Protein 8WJD (pdb70)

Structure (mmCIF, N/CA/C/O backbone):
data_8WJD
#
_entry.id   8WJD
#
_cell.length_a   61.550
_cell.length_b   61.550
_cell.length_c   97.510
_cell.angle_alpha   90.00
_cell.angle_beta   90.00
_cell.angle_gamma   120.00
#
_symmetry.space_group_name_H-M   'P 64 2 2'
#
loop_
_entity.id
_entity.type
_entity.pdbx_description
1 polymer SptTad2
2 non-polymer "9,9'-[(2R,3R,3aS,5S,7aR,9R,10R,10aS,12S,14aR)-3,5,10,12-tetrahydroxy-5,12-dioxidooctahydro-2H,7H-difuro[3,2-d:3',2'-j][1,3,7,9,2,8]tetraoxadiphosphacyclododecine-2,9-diyl]bis(2-amino-1,9-dihydro-6H-purin-6-one)"
3 water water
#
loop_
_atom_site.group_PDB
_atom_site.id
_atom_site.type_symbol
_atom_site.label_atom_id
_atom_site.label_alt_id
_atom_site.label_comp_id
_atom_site.label_asym_id
_atom_site.label_entity_id
_atom_site.label_seq_id
_atom_site.pdbx_PDB_ins_code
_atom_site.Cartn_x
_atom_site.Cartn_y
_atom_site.Cartn_z
_atom_site.occupancy
_atom_site.B_iso_or_equiv
_atom_site.auth_seq_id
_atom_site.auth_comp_id
_atom_site.auth_asym_id
_atom_site.auth_atom_id
_atom_site.pdbx_PDB_model_num
ATOM 1 N N . ASN A 1 1 ? -16.843 23.205 -4.345 1.00 78.46 2 ASN A N 1
ATOM 2 C CA . ASN A 1 1 ? -17.933 22.312 -4.694 1.00 79.95 2 ASN A CA 1
ATOM 3 C C . ASN A 1 1 ? -17.866 21.113 -3.813 1.00 65.51 2 ASN A C 1
ATOM 4 O O . ASN A 1 1 ? -18.311 20.070 -4.236 1.00 60.04 2 ASN A O 1
ATOM 9 N N . ARG A 1 2 ? -17.354 21.277 -2.615 1.00 59.26 3 ARG A N 1
ATOM 10 C CA . ARG A 1 2 ? -17.189 20.195 -1.700 1.00 49.10 3 ARG A CA 1
ATOM 11 C C . ARG A 1 2 ? -17.846 20.377 -0.393 1.00 48.80 3 ARG A C 1
ATOM 12 O O . ARG A 1 2 ? -18.493 21.371 -0.167 1.00 60.53 3 ARG A O 1
ATOM 20 N N . LYS A 1 3 ? -17.697 19.395 0.449 1.00 43.54 4 LYS A N 1
ATOM 21 C CA . LYS A 1 3 ? -18.362 19.388 1.707 1.00 51.93 4 LYS A CA 1
ATOM 22 C C . LYS A 1 3 ? -19.818 19.538 1.490 1.00 48.33 4 LYS A C 1
ATOM 23 O O . LYS A 1 3 ? -20.432 20.380 2.070 1.00 52.31 4 LYS A O 1
ATOM 29 N N . LEU A 1 4 ? -20.368 18.689 0.656 1.00 34.62 5 LEU A N 1
ATOM 30 C CA . LEU A 1 4 ? -21.745 18.686 0.419 1.00 29.84 5 LEU A CA 1
ATOM 31 C C . LEU A 1 4 ? -22.463 17.581 1.159 1.00 26.59 5 LEU A C 1
ATOM 32 O O . LEU A 1 4 ? -21.881 16.603 1.477 1.00 29.03 5 LEU A O 1
ATOM 37 N N . ASN A 1 5 ? -23.718 17.817 1.442 1.00 29.10 6 ASN A N 1
ATOM 38 C CA . ASN A 1 5 ? -24.542 16.826 2.025 1.00 25.37 6 ASN A CA 1
ATOM 39 C C . ASN A 1 5 ?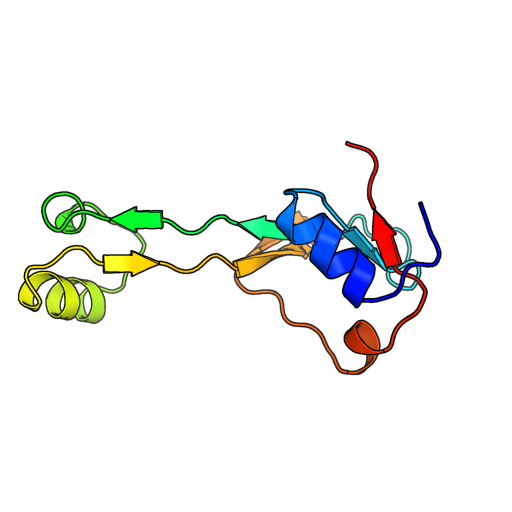 -25.161 15.952 0.956 1.00 30.53 6 ASN A C 1
ATOM 40 O O . ASN A 1 5 ? -25.102 16.238 -0.182 1.00 27.42 6 ASN A O 1
ATOM 45 N N . PHE A 1 6 ? -25.792 14.887 1.382 1.00 28.21 7 PHE A N 1
ATOM 46 C CA . PHE A 1 6 ? -26.348 13.957 0.428 1.00 29.44 7 PHE A CA 1
ATOM 47 C C . PHE A 1 6 ? -27.403 14.584 -0.427 1.00 28.30 7 PHE A C 1
ATOM 48 O O . PHE A 1 6 ? -27.472 14.331 -1.573 1.00 29.37 7 PHE A O 1
ATOM 56 N N . GLY A 1 7 ? -28.208 15.433 0.159 1.00 28.10 8 GLY A N 1
ATOM 57 C CA . GLY A 1 7 ? -29.225 16.122 -0.589 1.00 28.86 8 GLY A CA 1
ATOM 58 C C . GLY A 1 7 ? -28.695 16.978 -1.699 1.00 31.55 8 GLY A C 1
ATOM 59 O O . GLY A 1 7 ? -29.287 17.069 -2.722 1.00 32.32 8 GLY A O 1
ATOM 60 N N . GLN A 1 8 ? -27.579 17.627 -1.448 1.00 27.58 9 GLN A N 1
ATOM 61 C CA . GLN A 1 8 ? -26.956 18.411 -2.471 1.00 27.66 9 GLN A CA 1
ATOM 62 C C . GLN A 1 8 ? -26.374 17.498 -3.533 1.00 31.54 9 GLN A C 1
ATOM 63 O O . GLN A 1 8 ? -26.458 17.783 -4.682 1.00 31.06 9 GLN A O 1
ATOM 69 N N . ALA A 1 9 ? -25.776 16.401 -3.119 1.00 25.96 10 ALA A N 1
ATOM 70 C CA . ALA A 1 9 ? -25.330 15.437 -4.120 1.00 27.23 10 ALA A CA 1
ATOM 71 C C . ALA A 1 9 ? -26.492 14.984 -4.993 1.00 29.41 10 ALA A C 1
ATOM 72 O O . ALA A 1 9 ? -26.365 14.882 -6.223 1.00 29.44 10 ALA A O 1
ATOM 74 N N . VAL A 1 10 ? -27.629 14.657 -4.365 1.00 28.15 11 VAL A N 1
ATOM 75 C CA . VAL A 1 10 ? -28.794 14.189 -5.115 1.00 27.34 11 VAL A CA 1
ATOM 76 C C . VAL A 1 10 ? -29.270 15.253 -6.092 1.00 35.68 11 VAL A C 1
ATOM 77 O O . VAL A 1 10 ? -29.571 14.947 -7.243 1.00 31.02 11 VAL A O 1
ATOM 81 N N . GLU A 1 11 ? -29.301 16.527 -5.681 1.00 31.80 12 GLU A N 1
ATOM 82 C CA . GLU A 1 11 ? -29.760 17.554 -6.623 1.00 31.65 12 GLU A CA 1
ATOM 83 C C . GLU A 1 11 ? -28.807 17.702 -7.803 1.00 32.22 12 GLU A C 1
ATOM 84 O O . GLU A 1 11 ? -29.247 17.964 -8.925 1.00 34.83 12 GLU A O 1
ATOM 90 N N . ALA A 1 12 ? -27.509 17.494 -7.573 1.00 27.60 13 ALA A N 1
ATOM 91 C CA . ALA A 1 12 ? -26.538 17.485 -8.664 1.00 28.54 13 ALA A CA 1
ATOM 92 C C . ALA A 1 12 ? -26.708 16.257 -9.556 1.00 36.28 13 ALA A C 1
ATOM 93 O O . ALA A 1 12 ? -26.559 16.345 -10.780 1.00 33.32 13 ALA A O 1
ATOM 95 N N . LEU A 1 13 ? -27.021 15.101 -8.956 1.00 31.50 14 LEU A N 1
ATOM 96 C CA . LEU A 1 13 ? -27.240 13.898 -9.756 1.00 29.09 14 LEU A CA 1
ATOM 97 C C . LEU A 1 13 ? -28.414 14.075 -10.706 1.00 33.67 14 LEU A C 1
ATOM 98 O O . LEU A 1 13 ? -28.366 13.627 -11.865 1.00 33.76 14 LEU A O 1
ATOM 103 N N . LYS A 1 14 ? -29.502 14.674 -10.219 1.00 38.16 15 LYS A N 1
ATOM 104 C CA . LYS A 1 14 ? -30.631 14.931 -11.101 1.00 34.64 15 LYS A CA 1
ATOM 105 C C . LYS A 1 14 ? -30.266 15.886 -12.219 1.00 41.49 15 LYS A C 1
ATOM 106 O O . LYS A 1 14 ? -30.981 15.944 -13.230 1.00 40.02 15 LYS A O 1
ATOM 112 N N . LYS A 1 15 ? -29.172 16.632 -12.077 1.00 39.85 16 LYS A N 1
ATOM 113 C CA . LYS A 1 15 ? -28.761 17.530 -13.150 1.00 43.93 16 LYS A CA 1
ATOM 114 C C . LYS A 1 15 ? -27.793 16.866 -14.093 1.00 49.68 16 LYS A C 1
ATOM 115 O O . LYS A 1 15 ? -27.084 17.563 -14.821 1.00 45.50 16 LYS A O 1
ATOM 121 N N . GLY A 1 16 ? -27.687 15.541 -14.043 1.00 37.23 17 GLY A N 1
ATOM 122 C CA . GLY A 1 16 ? -26.735 14.807 -14.856 1.00 40.12 17 GLY A CA 1
ATOM 123 C C . GLY A 1 16 ? -25.287 14.991 -14.468 1.00 37.86 17 GLY A C 1
ATOM 124 O O . GLY A 1 16 ? -24.408 14.759 -15.300 1.00 39.65 17 GLY A O 1
ATOM 125 N N . LYS A 1 17 ? -25.008 15.413 -13.233 1.00 40.65 18 LYS A N 1
ATOM 126 C CA . LYS A 1 17 ? -23.642 15.555 -12.752 1.00 34.01 18 LYS A CA 1
ATOM 127 C C . LYS A 1 17 ? -23.151 14.249 -12.111 1.00 34.08 18 LYS A C 1
ATOM 128 O O . LYS A 1 17 ? -23.938 13.369 -11.770 1.00 31.91 18 LYS A O 1
ATOM 134 N N . ARG A 1 18 ? -21.835 14.119 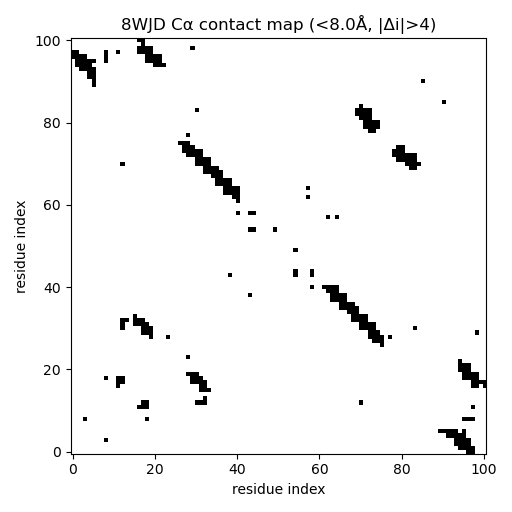-11.984 1.00 29.24 19 ARG A N 1
ATOM 135 C CA . ARG A 1 18 ? -21.222 12.980 -11.301 1.00 32.63 19 ARG A CA 1
ATOM 136 C C . ARG A 1 18 ? -20.769 13.427 -9.919 1.00 34.77 19 ARG A C 1
ATOM 137 O O . ARG A 1 18 ? -20.200 14.510 -9.767 1.00 33.96 19 ARG A O 1
ATOM 145 N N . VAL A 1 19 ? -21.026 12.603 -8.902 1.00 31.53 20 VAL A N 1
ATOM 146 C CA . VAL A 1 19 ? -20.732 12.980 -7.528 1.00 29.79 20 VAL A CA 1
ATOM 147 C C . VAL A 1 19 ? -20.035 11.829 -6.823 1.00 32.29 20 VAL A C 1
ATOM 148 O O . VAL A 1 19 ? -20.119 10.670 -7.236 1.00 28.74 20 VAL A O 1
ATOM 152 N N . ALA A 1 20 ? -19.339 12.164 -5.742 1.00 27.00 21 ALA A N 1
ATOM 153 C CA . ALA A 1 20 ? -18.572 11.171 -5.008 1.00 28.89 21 ALA A CA 1
ATOM 154 C C . ALA A 1 20 ? -18.364 11.655 -3.582 1.00 30.37 21 ALA A C 1
ATOM 155 O O . ALA A 1 20 ? -18.563 12.834 -3.282 1.00 30.80 21 ALA A O 1
ATOM 157 N N . ARG A 1 21 ? -17.926 10.739 -2.716 1.00 32.36 22 ARG A N 1
ATOM 158 C CA . ARG A 1 21 ? -17.598 11.040 -1.324 1.00 30.20 22 ARG A CA 1
ATOM 159 C C . ARG A 1 21 ? -16.083 11.072 -1.141 1.00 41.87 22 ARG A C 1
ATOM 160 O O . ARG A 1 21 ? -15.375 10.193 -1.641 1.00 38.77 22 ARG A O 1
ATOM 168 N N . GLN A 1 22 ? -15.589 12.102 -0.440 1.00 37.95 23 GLN A N 1
ATOM 169 C CA . GLN A 1 22 ? -14.186 12.138 -0.013 1.00 38.95 23 GLN A CA 1
ATOM 170 C C . GLN A 1 22 ? -13.755 10.831 0.636 1.00 42.09 23 GLN A C 1
ATOM 171 O O . GLN A 1 22 ? -12.625 10.374 0.436 1.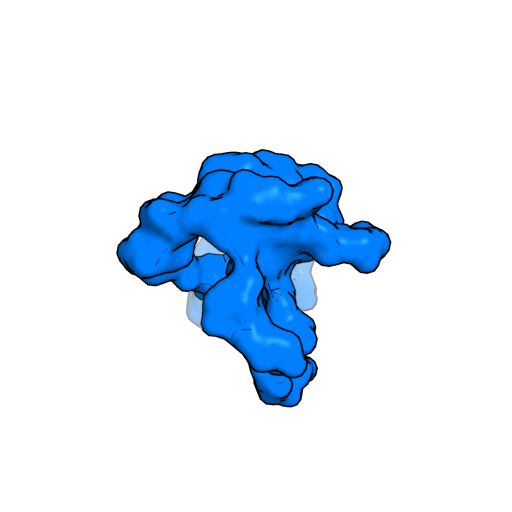00 52.10 23 GLN A O 1
ATOM 177 N N . GLY A 1 23 ? -14.634 10.233 1.448 1.00 41.82 24 GLY A N 1
ATOM 178 C CA . GLY A 1 23 ? -14.297 9.037 2.202 1.00 49.39 24 GLY A CA 1
ATOM 179 C C . GLY A 1 23 ? -14.088 7.816 1.339 1.00 65.45 24 GLY A C 1
ATOM 180 O O . GLY A 1 23 ? -13.590 6.798 1.829 1.00 70.89 24 GLY A O 1
ATOM 181 N N . TRP A 1 24 ? -14.489 7.891 0.074 1.00 58.55 25 TRP A N 1
ATOM 182 C CA . TRP A 1 24 ? -14.091 6.921 -0.940 1.00 66.26 25 TRP A CA 1
ATOM 183 C C . TRP A 1 24 ? -12.758 7.447 -1.455 1.00 77.62 25 TRP A C 1
ATOM 184 O O . TRP A 1 24 ? -12.727 8.409 -2.231 1.00 82.41 25 TRP A O 1
ATOM 195 N N . ASN A 1 25 ? -11.659 6.852 -1.022 1.00 81.83 26 ASN A N 1
ATOM 196 C CA . ASN A 1 25 ? -10.374 7.541 -1.124 1.00 88.67 26 ASN A CA 1
ATOM 197 C C . ASN A 1 25 ? -9.699 7.237 -2.461 1.00 87.99 26 ASN A C 1
ATOM 198 O O . ASN A 1 25 ? -9.126 6.160 -2.654 1.00 95.55 26 ASN A O 1
ATOM 203 N N . GLY A 1 26 ? -9.774 8.204 -3.384 1.00 73.42 27 GLY A N 1
ATOM 204 C CA . GLY A 1 26 ?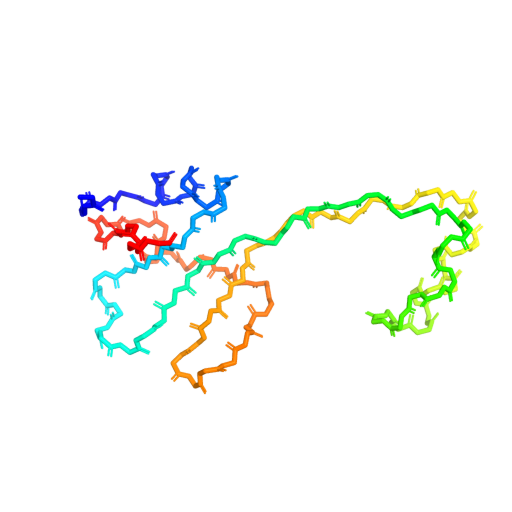 -9.047 8.187 -4.640 1.00 64.94 27 GLY A CA 1
ATOM 205 C C . GLY A 1 26 ? -9.150 6.908 -5.450 1.00 75.24 27 GLY A C 1
ATOM 206 O O . GLY A 1 26 ? -8.199 6.545 -6.151 1.00 71.19 27 GLY A O 1
ATOM 207 N N . LYS A 1 27 ? -10.280 6.205 -5.357 1.00 69.59 28 LYS A N 1
ATOM 208 C CA . LYS A 1 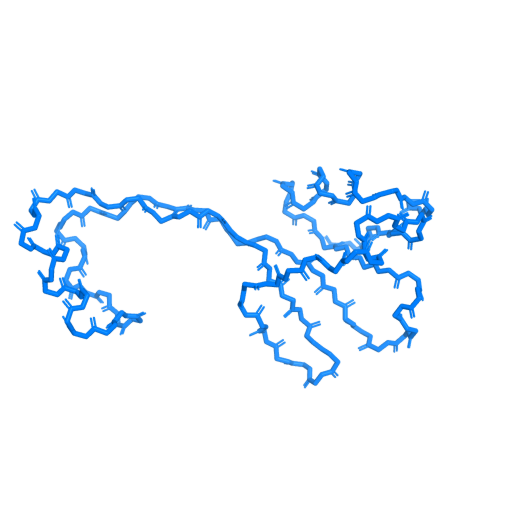27 ? -10.482 4.991 -6.134 1.00 48.88 28 LYS A CA 1
ATOM 209 C C . LYS A 1 27 ? -11.223 5.264 -7.446 1.00 53.87 28 LYS A C 1
ATOM 210 O O . LYS A 1 27 ? -11.675 4.316 -8.102 1.00 53.62 28 LYS A O 1
ATOM 216 N N . GLY A 1 28 ? -11.340 6.532 -7.854 1.00 48.89 29 GLY A N 1
ATOM 217 C CA . GLY A 1 28 ? -11.978 6.881 -9.115 1.00 37.68 29 GLY A CA 1
ATOM 218 C C . GLY A 1 28 ? -13.477 6.669 -9.174 1.00 43.29 29 GLY A C 1
ATOM 219 O O . GLY A 1 28 ? -14.074 6.925 -10.223 1.00 43.06 29 GLY A O 1
ATOM 220 N N . MET A 1 29 ? -14.107 6.230 -8.086 1.00 42.93 30 MET A N 1
ATOM 221 C CA . MET A 1 29 ? -15.542 5.965 -8.081 1.00 34.70 30 MET A CA 1
ATOM 222 C C . MET A 1 29 ? -16.361 7.245 -8.151 1.00 34.45 30 MET A C 1
ATOM 223 O O . MET A 1 29 ? -15.966 8.290 -7.630 1.00 34.87 30 MET A O 1
ATOM 228 N N . PHE A 1 30 ? -17.521 7.146 -8.804 1.00 30.17 31 PHE A N 1
ATOM 229 C CA . PHE A 1 30 ? -18.525 8.201 -8.749 1.00 26.35 31 PHE A CA 1
ATOM 230 C C . PHE A 1 30 ? -19.913 7.615 -8.997 1.00 30.02 31 PHE A C 1
ATOM 231 O O . PHE A 1 30 ? -20.065 6.496 -9.503 1.00 26.42 31 PHE A O 1
ATOM 239 N N . ILE A 1 31 ? -20.932 8.394 -8.620 1.00 26.79 32 ILE A N 1
ATOM 240 C CA . ILE A 1 31 ? -22.339 8.082 -8.838 1.00 24.94 32 ILE A CA 1
ATOM 241 C C . ILE A 1 31 ? -22.850 8.987 -9.941 1.00 23.45 32 ILE A C 1
ATOM 242 O O . ILE A 1 31 ? -22.455 10.162 -10.029 1.00 27.25 32 ILE A O 1
ATOM 247 N N . PHE A 1 32 ? -23.795 8.477 -10.724 1.00 25.42 33 PHE A N 1
ATOM 248 C CA . PHE A 1 32 ? -24.463 9.288 -11.740 1.00 23.75 33 PHE A CA 1
ATOM 249 C C . PHE A 1 32 ? -25.897 8.802 -11.887 1.00 27.44 33 PHE A C 1
ATOM 250 O O . PHE A 1 32 ? -26.261 7.724 -11.415 1.00 25.57 33 PHE A O 1
ATOM 258 N N . GLN A 1 33 ? -26.731 9.596 -12.547 1.00 26.78 34 GLN A N 1
ATOM 259 C CA . GLN A 1 33 ? -28.104 9.174 -12.755 1.00 21.28 34 GLN A CA 1
ATOM 260 C C . GLN A 1 33 ? -28.304 8.807 -14.208 1.00 26.47 34 GLN A C 1
ATOM 261 O O . GLN A 1 33 ? -27.802 9.497 -15.105 1.00 28.14 34 GLN A O 1
ATOM 267 N N . ARG A 1 34 ? -29.016 7.705 -14.436 1.00 27.03 35 ARG A N 1
ATOM 268 C CA . ARG A 1 34 ? -29.448 7.404 -15.792 1.00 27.58 35 ARG A CA 1
ATOM 269 C C . ARG A 1 34 ? -30.892 7.834 -15.970 1.00 27.04 35 ARG A C 1
ATOM 270 O O . ARG A 1 34 ? -31.739 7.586 -15.089 1.00 26.06 35 ARG A O 1
ATOM 278 N N . PRO A 1 35 ? -31.191 8.514 -17.073 1.00 29.10 36 PRO A N 1
ATOM 279 C CA . PRO A 1 35 ? -32.527 9.075 -17.260 1.00 31.42 36 PRO A CA 1
ATOM 280 C C . PRO A 1 35 ? -33.584 7.999 -17.404 1.00 27.68 36 PRO A C 1
ATOM 281 O O . PRO A 1 35 ? -33.325 6.875 -17.841 1.00 27.02 36 PRO A O 1
ATOM 285 N N . GLY A 1 36 ? -34.813 8.382 -17.062 1.00 29.34 37 GLY A N 1
ATOM 286 C CA . GLY A 1 36 ? -35.935 7.541 -17.399 1.00 31.67 37 GLY A CA 1
ATOM 287 C C . GLY A 1 36 ? -36.391 7.756 -18.831 1.00 36.07 37 GLY A C 1
ATOM 288 O O . GLY A 1 36 ? -35.966 8.688 -19.526 1.00 30.93 37 GLY A O 1
ATOM 289 N N . ASP A 1 37 ? -37.272 6.864 -19.279 1.00 28.10 38 ASP A N 1
ATOM 290 C CA . ASP A 1 37 ? -37.915 7.009 -20.586 1.00 35.26 38 ASP A CA 1
ATOM 291 C C . ASP A 1 37 ? -39.231 6.260 -20.577 1.00 34.70 38 ASP A C 1
ATOM 292 O O . ASP A 1 37 ? -39.445 5.377 -19.754 1.00 33.17 38 ASP A O 1
ATOM 297 N N . GLU A 1 38 ? -40.121 6.620 -21.504 1.00 31.18 39 GLU A N 1
ATOM 298 C CA . GLU A 1 38 ? -41.326 5.840 -21.737 1.00 32.03 39 GLU A CA 1
ATOM 299 C C . GLU A 1 38 ? -41.160 5.170 -23.090 1.00 43.13 39 GLU A C 1
ATOM 300 O O . GLU A 1 38 ? -40.941 5.856 -24.095 1.00 41.38 39 GLU A O 1
ATOM 306 N N . LEU A 1 39 ? -41.222 3.837 -23.113 1.00 33.77 40 LEU A N 1
ATOM 307 C CA . LEU A 1 39 ? -41.022 3.066 -24.338 1.00 37.17 40 LEU A CA 1
ATOM 308 C C . LEU A 1 39 ? -42.365 2.712 -24.964 1.00 42.04 40 LEU A C 1
ATOM 309 O O . LEU A 1 39 ? -43.227 2.134 -24.296 1.00 36.83 40 LEU A O 1
ATOM 314 N N . SER A 1 40 ? -42.549 3.059 -26.241 1.00 42.16 41 SER A N 1
ATOM 315 C CA . SER A 1 40 ? -43.828 2.776 -26.885 1.00 43.23 41 SER A CA 1
ATOM 316 C C . SER A 1 40 ? -44.076 1.270 -26.952 1.00 41.24 41 SER A C 1
ATOM 317 O O . SER A 1 40 ? -43.146 0.465 -27.078 1.00 38.38 41 SER A O 1
ATOM 320 N N . LYS A 1 41 ? -45.314 0.850 -26.924 1.00 41.34 42 LYS A N 1
ATOM 321 C CA . LYS A 1 41 ? -45.622 -0.546 -27.077 1.00 40.87 42 LYS A CA 1
ATOM 322 C C . LYS A 1 41 ? -45.085 -1.165 -28.341 1.00 45.58 42 LYS A C 1
ATOM 323 O O . LYS A 1 41 ? -44.883 -2.329 -28.398 1.00 41.98 42 LYS A O 1
ATOM 329 N N . THR A 1 42 ? -44.970 -0.381 -29.377 1.00 49.54 43 THR A N 1
ATOM 330 C CA . THR A 1 42 ? -44.415 -0.842 -30.627 1.00 52.62 43 THR A CA 1
ATOM 331 C C . THR A 1 42 ? -42.917 -1.117 -30.506 1.00 55.70 43 THR A C 1
ATOM 332 O O . THR A 1 42 ? -42.449 -2.058 -31.097 1.00 49.25 43 THR A O 1
ATOM 336 N N . PHE A 1 43 ? -42.182 -0.271 -29.787 1.00 48.96 44 PHE A N 1
ATOM 337 C CA . PHE A 1 43 ? -40.731 -0.429 -29.538 1.00 49.54 44 PHE A CA 1
ATOM 338 C C . PHE A 1 43 ? -40.360 -1.513 -28.585 1.00 47.91 44 PHE A C 1
ATOM 339 O O . PHE A 1 43 ? -39.355 -2.146 -28.736 1.00 41.78 44 PHE A O 1
ATOM 347 N N . LEU A 1 44 ? -41.224 -1.739 -27.615 1.00 45.46 45 LEU A N 1
ATOM 348 C CA . LEU A 1 44 ? -40.919 -2.671 -26.575 1.00 42.48 45 LEU A CA 1
ATOM 349 C C . LEU A 1 44 ? -40.491 -4.061 -27.001 1.00 50.75 45 LEU A C 1
ATOM 350 O O . LEU A 1 44 ? -39.626 -4.628 -26.387 1.00 44.61 45 LEU A O 1
ATOM 355 N N . PRO A 1 45 ? -41.051 -4.604 -28.065 1.00 47.37 46 PRO A N 1
ATOM 356 C CA . PRO A 1 45 ? -40.553 -5.909 -28.449 1.00 49.29 46 PRO A CA 1
ATOM 357 C C . PRO A 1 45 ? -39.097 -5.998 -28.834 1.00 50.66 46 PRO A C 1
ATOM 358 O O . PRO A 1 45 ? -38.579 -7.080 -28.914 1.00 51.53 46 PRO A O 1
ATOM 362 N N . ASN A 1 46 ? -38.484 -4.897 -29.143 1.00 39.92 47 ASN A N 1
ATOM 363 C CA . ASN A 1 46 ? -37.110 -4.873 -29.548 1.00 46.17 47 ASN A CA 1
ATOM 364 C C . ASN A 1 46 ? -36.092 -4.799 -28.413 1.00 38.24 47 ASN A C 1
ATOM 365 O O . ASN A 1 46 ? -34.922 -4.796 -28.664 1.00 41.76 47 ASN A O 1
ATOM 370 N N . VAL A 1 47 ? -36.556 -4.674 -27.187 1.00 40.33 48 VAL A N 1
ATOM 371 C CA . VAL A 1 47 ? -35.673 -4.555 -26.049 1.00 33.09 48 VAL A CA 1
ATOM 372 C C . VAL A 1 47 ? -34.952 -5.841 -25.705 1.00 36.52 48 VAL A C 1
ATOM 373 O O . VAL A 1 47 ? -35.577 -6.822 -25.457 1.00 46.10 48 VAL A O 1
ATOM 377 N N . LYS A 1 48 ? -33.631 -5.792 -25.700 1.00 32.19 49 LYS A N 1
ATOM 378 C CA . LYS A 1 48 ? -32.808 -6.961 -25.425 1.00 37.47 49 LYS A CA 1
ATOM 379 C C . LYS A 1 48 ? -32.653 -7.211 -23.937 1.00 45.41 49 LYS A C 1
ATOM 380 O O . LYS A 1 48 ? -32.579 -8.369 -23.515 1.00 36.59 49 LYS A O 1
ATOM 386 N N . SER A 1 49 ? -32.643 -6.148 -23.129 1.00 34.68 50 SER A N 1
ATOM 387 C CA . SER A 1 49 ? -32.209 -6.236 -21.742 1.00 28.35 50 SER A CA 1
ATOM 388 C C . SER A 1 49 ? -33.341 -6.541 -20.759 1.00 30.51 50 SER A C 1
ATOM 389 O O . SER A 1 49 ? -33.266 -6.096 -19.611 1.00 36.57 50 SER A O 1
ATOM 392 N N . LEU A 1 50 ? -34.385 -7.257 -21.163 1.00 31.25 51 LEU A N 1
ATOM 393 C CA . LEU A 1 50 ? -35.435 -7.700 -20.252 1.00 31.16 51 LEU A CA 1
ATOM 394 C C . LEU A 1 50 ? -35.561 -9.204 -20.329 1.00 42.14 51 LEU A C 1
ATOM 395 O O . LEU A 1 50 ? -35.512 -9.771 -21.433 1.00 44.75 51 LEU A O 1
ATOM 400 N N . PRO A 1 51 ? -35.716 -9.901 -19.198 1.00 35.97 52 PRO A N 1
ATOM 401 C CA . PRO A 1 51 ? -36.011 -11.333 -19.256 1.00 40.80 52 PRO A CA 1
ATOM 402 C C . PRO A 1 51 ? -37.289 -11.586 -20.045 1.00 46.18 52 PRO A C 1
ATOM 403 O O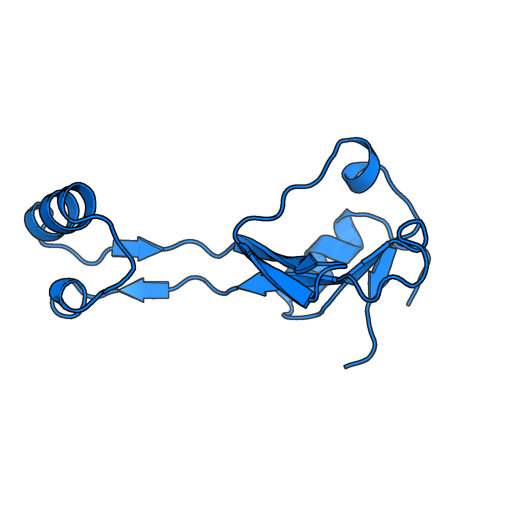 . PRO A 1 51 ? -38.207 -10.762 -20.072 1.00 44.40 52 PRO A O 1
ATOM 407 N N . ASP A 1 52 ? -37.329 -12.741 -20.712 1.00 49.56 53 ASP A N 1
ATOM 408 C CA . ASP A 1 52 ? -38.441 -13.040 -21.610 1.00 44.09 53 ASP A CA 1
ATOM 409 C C . ASP A 1 52 ? -39.776 -13.042 -20.870 1.00 42.66 53 ASP A C 1
ATOM 410 O O . ASP A 1 52 ? -40.777 -12.524 -21.382 1.00 48.37 53 ASP A O 1
ATOM 415 N N . ALA A 1 53 ? -39.809 -13.612 -19.660 1.00 48.89 54 ALA A N 1
ATOM 416 C CA . ALA A 1 53 ? -41.040 -13.616 -18.872 1.00 48.69 54 ALA A CA 1
ATOM 417 C C . ALA A 1 53 ? -41.555 -12.195 -18.657 1.00 48.96 54 ALA A C 1
ATOM 418 O O . ALA A 1 53 ? -42.748 -11.914 -18.826 1.00 47.95 54 ALA A O 1
ATOM 420 N N . VAL A 1 54 ? -40.652 -11.273 -18.319 1.00 41.38 55 VAL A N 1
ATOM 421 C CA . VAL A 1 54 ? -41.054 -9.886 -18.122 1.00 39.49 55 VAL A CA 1
ATOM 422 C C . VAL A 1 54 ? -41.438 -9.240 -19.445 1.00 37.45 55 VAL A C 1
ATOM 423 O O . VAL A 1 54 ? -42.432 -8.503 -19.524 1.00 37.36 55 VAL A O 1
ATOM 427 N N . LYS A 1 55 ? -40.676 -9.502 -20.510 1.00 40.20 56 LYS A N 1
ATOM 428 C CA . LYS A 1 55 ? -41.014 -8.858 -21.772 1.00 38.30 56 LYS A CA 1
ATOM 429 C C . LYS A 1 55 ? -42.385 -9.315 -22.248 1.00 44.23 56 LYS A C 1
ATOM 430 O O . LYS A 1 55 ? -43.199 -8.494 -22.682 1.00 40.65 56 LYS A O 1
ATOM 436 N N . LYS A 1 56 ? -42.691 -10.603 -22.092 1.00 44.21 57 LYS A N 1
ATOM 437 C CA . LYS A 1 56 ? -44.002 -11.095 -22.498 1.00 43.16 57 LYS A CA 1
ATOM 438 C C . LYS A 1 56 ? -45.107 -10.446 -21.673 1.00 49.41 57 LYS A C 1
ATOM 439 O O . LYS A 1 56 ? -46.099 -9.948 -22.223 1.00 45.33 57 LYS A O 1
ATOM 445 N N . PHE A 1 57 ? -44.951 -10.444 -20.341 1.00 42.92 58 PHE A N 1
ATOM 446 C CA . PHE A 1 57 ? -45.938 -9.814 -19.467 1.00 38.55 58 PHE A CA 1
ATOM 447 C C . PHE A 1 57 ? -46.237 -8.387 -19.905 1.00 44.01 58 PHE A C 1
ATOM 448 O O . PHE A 1 57 ? -47.404 -7.977 -19.962 1.00 40.09 58 PHE A O 1
ATOM 456 N N . LEU A 1 58 ? -45.189 -7.619 -20.227 1.00 39.61 59 LEU A N 1
ATOM 457 C CA . LEU A 1 58 ? -45.373 -6.212 -20.566 1.00 34.84 59 LEU A CA 1
ATOM 458 C C . LEU A 1 58 ? -46.018 -6.036 -21.925 1.00 42.96 59 LEU A C 1
ATOM 459 O O . LEU A 1 58 ? -46.784 -5.090 -22.127 1.00 43.91 59 LEU A O 1
ATOM 464 N N . MET A 1 59 ? -45.671 -6.891 -22.892 1.00 40.39 60 MET A N 1
ATOM 465 C CA . MET A 1 59 ? -46.272 -6.748 -24.216 1.00 45.40 60 MET A CA 1
ATOM 466 C C . MET A 1 59 ? -47.756 -7.085 -24.169 1.00 47.23 60 MET A C 1
ATOM 467 O O . MET A 1 59 ? -48.559 -6.470 -24.881 1.00 52.41 60 MET A O 1
ATOM 472 N N . ASP A 1 60 ? -48.132 -8.014 -23.291 1.00 41.72 61 ASP A N 1
ATOM 473 C CA . ASP A 1 60 ? -49.532 -8.368 -23.098 1.00 51.85 61 ASP A CA 1
ATOM 474 C C . ASP A 1 60 ? -50.334 -7.197 -22.547 1.00 57.07 61 ASP A C 1
ATOM 475 O O . ASP A 1 60 ? -51.531 -7.076 -22.830 1.00 65.65 61 ASP A O 1
ATOM 480 N N . GLN A 1 61 ? -49.691 -6.345 -21.739 1.00 59.68 62 GLN A N 1
ATOM 481 C CA . GLN A 1 61 ? -50.272 -5.076 -21.301 1.00 53.09 62 GLN A CA 1
ATOM 482 C C . GLN A 1 61 ? -50.742 -4.235 -22.476 1.00 58.35 62 GLN A C 1
ATOM 483 O O . GLN A 1 61 ? -51.683 -3.443 -22.342 1.00 61.40 62 GLN A O 1
ATOM 489 N N . ASP A 1 62 ? -50.061 -4.361 -23.614 1.00 54.00 63 ASP A N 1
ATOM 490 C CA . ASP A 1 62 ? -50.345 -3.640 -24.849 1.00 61.46 63 ASP A CA 1
ATOM 491 C C . ASP A 1 62 ? -50.538 -2.142 -24.567 1.00 62.38 63 ASP A C 1
ATOM 492 O O . ASP A 1 62 ? -51.584 -1.545 -24.832 1.00 60.30 63 ASP A O 1
ATOM 497 N N . ARG A 1 63 ? -49.485 -1.544 -24.008 1.00 44.69 64 ARG A N 1
AT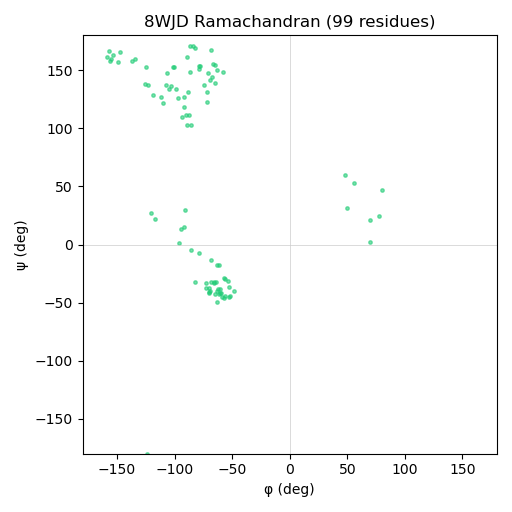OM 498 C CA . ARG A 1 63 ? -49.453 -0.127 -23.668 1.00 34.04 64 ARG A CA 1
ATOM 499 C C . ARG A 1 63 ? -48.002 0.308 -23.561 1.00 38.78 64 ARG A C 1
ATOM 500 O O . ARG A 1 63 ? -47.099 -0.521 -23.438 1.00 39.35 64 ARG A O 1
ATOM 508 N N . ASP A 1 64 ? -47.793 1.619 -23.636 1.00 37.81 65 ASP A N 1
ATOM 509 C CA . ASP A 1 64 ? -46.463 2.181 -23.442 1.00 37.86 65 ASP A CA 1
ATOM 510 C C . ASP A 1 64 ? -46.048 1.977 -21.987 1.00 38.98 65 ASP A C 1
ATOM 511 O O . ASP A 1 64 ? -46.875 2.060 -21.073 1.00 38.06 65 ASP A O 1
ATOM 516 N N . ILE A 1 65 ? -44.758 1.716 -21.766 1.00 36.04 66 ILE A N 1
ATOM 517 C CA . ILE A 1 65 ? -44.248 1.376 -20.439 1.00 30.91 66 ILE A CA 1
ATOM 518 C C . ILE A 1 65 ? -43.221 2.421 -20.018 1.00 26.50 66 ILE A C 1
ATOM 519 O O . ILE A 1 65 ? -42.275 2.703 -20.763 1.00 33.19 66 ILE A O 1
ATOM 524 N N . GLU A 1 66 ? -43.393 2.974 -18.816 1.00 26.72 67 GLU A N 1
ATOM 525 C CA . GLU A 1 66 ? -42.458 3.928 -18.257 1.00 27.99 67 GLU A CA 1
ATOM 526 C C . GLU A 1 66 ? -41.353 3.214 -17.485 1.00 29.52 67 GLU A C 1
ATOM 527 O O . GLU A 1 66 ? -41.634 2.367 -16.639 1.00 31.85 67 GLU A O 1
ATOM 533 N N . PHE A 1 67 ? -40.107 3.585 -17.762 1.00 29.70 68 PHE A N 1
ATOM 534 C CA . PHE A 1 67 ? -38.934 3.104 -17.039 1.00 25.04 68 PHE A CA 1
ATOM 535 C C . PHE A 1 67 ? -38.364 4.281 -16.252 1.00 26.85 68 PHE A C 1
ATOM 536 O O . PHE A 1 67 ? -38.120 5.358 -16.815 1.00 28.61 68 PHE A O 1
ATOM 544 N N . THR A 1 68 ? -38.172 4.090 -14.950 1.00 23.67 69 THR A N 1
ATOM 545 C CA . THR A 1 68 ? -37.798 5.201 -14.089 1.00 28.07 69 THR A CA 1
ATOM 546 C C . THR A 1 68 ? -36.311 5.563 -14.189 1.00 25.94 69 THR A C 1
ATOM 547 O O . THR A 1 68 ? -35.462 4.707 -14.497 1.00 25.53 69 THR A O 1
ATOM 551 N N . PRO A 1 69 ? -35.958 6.820 -13.908 1.00 27.06 70 PRO A N 1
ATOM 552 C CA . PRO A 1 69 ? -34.536 7.169 -13.756 1.00 21.33 70 PRO A CA 1
ATOM 553 C C . PRO A 1 69 ? -33.970 6.453 -12.542 1.00 23.86 70 PRO A C 1
ATOM 554 O O . PRO A 1 69 ? -34.698 6.130 -11.603 1.00 26.86 70 PRO A O 1
ATOM 558 N N . TYR A 1 70 ? -32.657 6.214 -12.546 1.00 25.18 71 TYR A N 1
ATOM 559 C CA . TYR A 1 70 ? -32.079 5.549 -11.384 1.00 25.93 71 TYR A CA 1
ATOM 560 C C . TYR A 1 70 ? -30.598 5.879 -11.274 1.00 24.88 71 TYR A C 1
ATOM 561 O O . TYR A 1 70 ? -29.952 6.280 -12.252 1.00 26.66 71 TYR A O 1
ATOM 570 N N . PHE A 1 71 ? -30.069 5.723 -10.058 1.00 24.29 72 PHE A N 1
ATOM 571 C CA . PHE A 1 71 ? -28.674 6.048 -9.819 1.00 25.16 72 PHE A CA 1
ATOM 572 C C . PHE A 1 71 ? -27.797 4.844 -10.139 1.00 26.08 72 PHE A C 1
ATOM 573 O O . PHE A 1 71 ? -28.208 3.689 -9.975 1.00 27.74 72 PHE A O 1
ATOM 581 N N . CYS A 1 72 ? -26.579 5.132 -10.594 1.00 24.19 73 CYS A N 1
ATOM 582 C CA . CYS A 1 72 ? -25.625 4.124 -11.033 1.00 26.65 73 CYS A CA 1
ATOM 583 C C . CYS A 1 72 ? -24.267 4.499 -10.471 1.00 27.28 73 CYS A C 1
ATOM 584 O O . CYS A 1 72 ? -24.017 5.670 -10.169 1.00 27.98 73 CYS A O 1
ATOM 587 N N . MET A 1 73 ? -23.360 3.518 -10.364 1.00 25.91 74 MET A N 1
ATOM 588 C CA . MET A 1 73 ? -22.033 3.827 -9.859 1.00 24.21 74 MET A CA 1
ATOM 589 C C . MET A 1 73 ? -20.975 3.360 -10.844 1.00 30.07 74 MET A C 1
ATOM 590 O O . MET A 1 73 ? -21.079 2.264 -11.396 1.00 32.29 74 MET A O 1
ATOM 595 N N . TYR A 1 74 ? -19.953 4.189 -11.056 1.00 26.57 75 TYR A N 1
ATOM 596 C CA . TYR A 1 74 ? -18.733 3.758 -11.722 1.00 28.20 75 TYR A CA 1
ATOM 597 C C . TYR A 1 74 ? -17.799 3.260 -10.633 1.00 37.30 75 TYR A C 1
ATOM 598 O O . TYR A 1 74 ? -17.346 4.036 -9.794 1.00 28.70 75 TYR A O 1
ATOM 607 N N . SER A 1 75 ? -17.551 1.957 -10.613 1.00 34.75 76 SER A N 1
ATOM 608 C CA . SER A 1 75 ? -16.982 1.331 -9.432 1.00 37.54 76 SER A CA 1
ATOM 609 C C . SER A 1 75 ? -15.456 1.465 -9.396 1.00 37.96 76 SER A C 1
ATOM 610 O O . SER A 1 75 ? -14.800 1.903 -10.351 1.00 33.82 76 SER A O 1
ATOM 613 N N . ALA A 1 76 ? -14.893 1.086 -8.247 1.00 36.27 77 ALA A N 1
ATOM 614 C CA . ALA A 1 76 ? -13.444 1.000 -8.129 1.00 43.44 77 ALA A CA 1
ATOM 615 C C . ALA A 1 76 ? -12.862 0.055 -9.177 1.00 46.88 77 ALA A C 1
ATOM 616 O O . ALA A 1 76 ? -11.725 0.250 -9.624 1.00 48.74 77 ALA A O 1
ATOM 618 N N . SER A 1 77 ? -13.639 -0.951 -9.603 1.00 38.65 78 SER A N 1
ATOM 619 C CA . SER A 1 77 ? -13.228 -1.901 -10.627 1.00 37.33 78 SER A CA 1
ATOM 620 C C . SER A 1 77 ? -13.355 -1.353 -12.041 1.00 46.33 78 SER A C 1
ATOM 621 O O . SER A 1 77 ? -12.933 -2.024 -12.985 1.00 49.73 78 SER A O 1
ATOM 624 N N . GLY A 1 78 ? -13.948 -0.176 -12.212 1.00 39.13 79 GLY A N 1
ATOM 625 C CA . GLY A 1 78 ? -14.199 0.352 -13.534 1.00 35.91 79 GLY A CA 1
ATOM 626 C C . GLY A 1 78 ? -15.381 -0.264 -14.245 1.00 37.17 79 GLY A C 1
ATOM 627 O O . GLY A 1 78 ? -15.423 -0.246 -15.472 1.00 43.77 79 GLY A O 1
ATOM 628 N N . ASP A 1 79 ? -16.343 -0.815 -13.511 1.00 35.59 80 ASP A N 1
ATOM 629 C CA . ASP A 1 79 ? -17.605 -1.295 -14.063 1.00 33.00 80 ASP A CA 1
ATOM 630 C C . ASP A 1 79 ? -18.698 -0.269 -13.826 1.00 31.15 80 ASP A C 1
ATOM 631 O O . ASP A 1 79 ? -18.666 0.467 -12.840 1.00 40.12 80 ASP A O 1
ATOM 636 N N . ILE A 1 80 ? -19.698 -0.259 -14.699 1.00 29.21 81 ILE A N 1
ATOM 637 C CA . ILE A 1 80 ? -20.904 0.515 -14.428 1.00 28.05 81 ILE A CA 1
ATOM 638 C C . ILE A 1 80 ? -21.843 -0.374 -13.626 1.00 26.74 81 ILE A C 1
ATOM 639 O O . ILE A 1 80 ? -22.371 -1.365 -14.134 1.00 29.55 81 ILE A O 1
ATOM 644 N N . VAL A 1 81 ? -22.050 -0.018 -12.365 1.00 25.35 82 VAL A N 1
ATOM 645 C CA . VAL A 1 81 ? -22.956 -0.749 -11.480 1.00 23.43 82 VAL A CA 1
ATOM 646 C C . VAL A 1 81 ? -24.337 -0.110 -11.520 1.00 32.90 82 VAL A C 1
ATOM 647 O O . VAL A 1 81 ? -24.555 0.990 -11.003 1.00 29.13 82 VAL A O 1
ATOM 651 N N . ASN A 1 82 ? -25.279 -0.806 -12.122 1.00 27.17 83 ASN A N 1
ATOM 652 C CA . ASN A 1 82 ? -26.631 -0.297 -12.201 1.00 23.80 83 ASN A CA 1
ATOM 653 C C . ASN A 1 82 ? -27.332 -0.401 -10.873 1.00 26.59 83 ASN A C 1
ATOM 654 O O . ASN A 1 82 ? -27.224 -1.422 -10.185 1.00 30.36 83 ASN A O 1
ATOM 659 N N . GLY A 1 83 ? -28.056 0.669 -10.515 1.00 24.63 84 GLY A N 1
ATOM 660 C CA . GLY A 1 83 ? -28.914 0.619 -9.351 1.00 25.27 84 GLY A CA 1
ATOM 661 C C . GLY A 1 83 ? -28.170 0.815 -8.044 1.00 30.55 84 GLY A C 1
ATOM 662 O O . GLY A 1 83 ? -28.350 0.044 -7.097 1.00 29.13 84 GLY A O 1
ATOM 663 N N . TRP A 1 84 ? -27.309 1.826 -8.006 1.00 25.93 85 TRP A N 1
ATOM 664 C CA . TRP A 1 84 ? -26.550 2.162 -6.798 1.00 23.52 85 TRP A CA 1
ATOM 665 C C . TRP A 1 84 ? -27.484 2.622 -5.709 1.00 34.40 85 TRP A C 1
ATOM 666 O O . TRP A 1 84 ? -28.442 3.355 -5.969 1.00 37.93 85 TRP A O 1
ATOM 677 N N . LEU A 1 85 ? -27.214 2.179 -4.482 1.00 33.13 86 LEU A N 1
ATOM 678 C CA . LEU A 1 85 ? -28.025 2.599 -3.353 1.00 39.32 86 LEU A CA 1
ATOM 679 C C . LEU A 1 85 ? -27.181 3.213 -2.280 1.00 24.69 86 LEU A C 1
ATOM 680 O O . LEU A 1 85 ? -26.020 2.845 -2.102 1.00 26.44 86 LEU A O 1
ATOM 685 N N . ALA A 1 86 ? -27.845 4.095 -1.541 1.00 26.21 87 ALA A N 1
ATOM 686 C CA . ALA A 1 86 ? -27.204 4.917 -0.530 1.00 25.53 87 ALA A CA 1
ATOM 687 C C . ALA A 1 86 ? -27.272 4.200 0.808 1.00 28.79 87 ALA A C 1
ATOM 688 O O . ALA A 1 86 ? -28.361 3.892 1.301 1.00 29.96 87 ALA A O 1
ATOM 690 N N . SER A 1 87 ? -26.114 3.896 1.360 1.00 24.60 88 SER A N 1
ATOM 691 C CA . SER A 1 87 ? -26.047 3.321 2.681 1.00 26.82 88 SER A CA 1
ATOM 692 C C . SER A 1 87 ? -26.479 4.363 3.697 1.00 27.76 88 SER A C 1
ATOM 693 O O . SER A 1 87 ? -26.585 5.558 3.384 1.00 25.84 88 SER A O 1
ATOM 696 N N . GLN A 1 88 ? -26.723 3.916 4.934 1.00 25.07 89 GLN A N 1
ATOM 697 C CA . GLN A 1 88 ? -26.956 4.890 6.002 1.00 23.07 89 GLN A CA 1
ATOM 698 C C . GLN A 1 88 ? -25.830 5.900 6.055 1.00 22.75 89 GLN A C 1
ATOM 699 O O . GLN A 1 88 ? -26.072 7.111 6.211 1.00 27.87 89 GLN A O 1
ATOM 705 N N . THR A 1 89 ? -24.593 5.406 5.974 1.00 27.38 90 THR A N 1
ATOM 706 C CA . THR A 1 89 ? -23.418 6.266 6.041 1.00 28.25 90 THR A CA 1
ATOM 707 C C . THR A 1 89 ? -23.446 7.297 4.933 1.00 28.95 90 THR A C 1
ATOM 708 O O . THR A 1 89 ? -23.217 8.486 5.180 1.00 28.76 90 THR A O 1
ATOM 712 N N . ASP A 1 90 ? -23.771 6.870 3.705 1.00 25.99 91 ASP A N 1
ATOM 713 C CA . ASP A 1 90 ? -23.809 7.824 2.597 1.00 26.99 91 ASP A CA 1
ATOM 714 C C . ASP A 1 90 ? -24.895 8.866 2.788 1.00 36.17 91 ASP A C 1
ATOM 715 O O . ASP A 1 90 ? -24.697 10.041 2.459 1.00 27.82 91 ASP A O 1
ATOM 720 N N . MET A 1 91 ? -26.077 8.445 3.240 1.00 29.39 92 MET A N 1
ATOM 721 C CA . MET A 1 91 ? -27.190 9.379 3.330 1.00 25.01 92 MET A CA 1
ATOM 722 C C . MET A 1 91 ? -26.920 10.463 4.351 1.00 30.74 92 MET A C 1
ATOM 723 O O . MET A 1 91 ? -27.379 11.596 4.187 1.00 32.33 92 MET A O 1
ATOM 728 N N . GLN A 1 92 ? -26.178 10.134 5.402 1.00 27.13 93 GLN A N 1
ATOM 729 C CA . GLN A 1 92 ? -25.908 11.057 6.487 1.00 27.06 93 GLN A CA 1
ATOM 730 C C . GLN A 1 92 ? -24.573 11.776 6.343 1.00 33.81 93 GLN A C 1
ATOM 731 O O . GLN A 1 92 ? -24.242 12.600 7.196 1.00 32.54 93 GLN A O 1
ATOM 737 N N . ALA A 1 93 ? -23.827 11.522 5.269 1.00 29.11 94 ALA A N 1
ATOM 738 C CA . ALA A 1 93 ? -22.469 12.034 5.126 1.00 31.23 94 ALA A CA 1
ATOM 739 C C . ALA A 1 93 ? -22.451 13.495 4.693 1.00 31.59 94 ALA A C 1
ATOM 740 O O . ALA A 1 93 ? -23.338 13.973 3.987 1.00 31.13 94 ALA A O 1
ATOM 742 N N . GLU A 1 94 ? -21.395 14.194 5.111 1.00 31.88 95 GLU A N 1
ATOM 743 C CA . GLU A 1 94 ? -21.182 15.605 4.805 1.00 29.24 95 GLU A CA 1
ATOM 744 C C . GLU A 1 94 ? -19.928 15.820 3.967 1.00 32.74 95 GLU A C 1
ATOM 745 O O . GLU A 1 94 ? -19.361 16.916 4.003 1.00 32.73 95 GLU A O 1
ATOM 751 N N . ASP A 1 95 ? -19.452 14.788 3.249 1.00 29.16 96 ASP A N 1
ATOM 752 C CA . ASP A 1 95 ? -18.214 14.865 2.482 1.00 28.51 96 ASP A CA 1
ATOM 753 C C . ASP A 1 95 ? -18.434 14.609 0.993 1.00 32.83 96 ASP A C 1
ATOM 754 O O . ASP A 1 95 ? -17.519 14.168 0.297 1.00 33.67 96 ASP A O 1
ATOM 759 N N . TRP A 1 96 ? -19.628 14.898 0.487 1.00 32.01 97 TRP A N 1
ATOM 760 C CA . TRP A 1 96 ? -19.885 14.729 -0.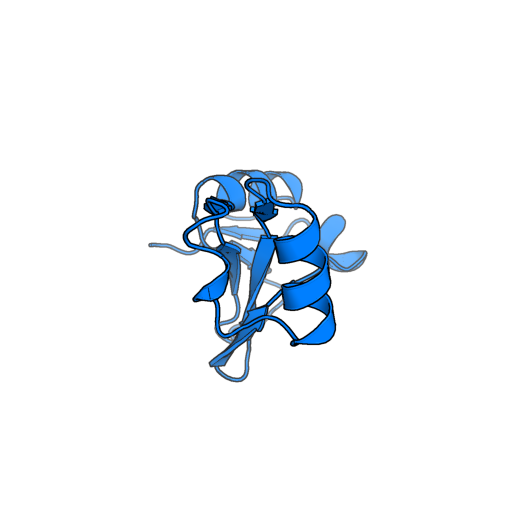932 1.00 30.50 97 TRP A CA 1
ATOM 761 C C . TRP A 1 96 ? -19.297 15.870 -1.735 1.00 38.56 97 TRP A C 1
ATOM 762 O O . TRP A 1 96 ? -19.183 17.000 -1.262 1.00 36.63 97 TRP A O 1
ATOM 773 N N . PHE A 1 97 ? -18.983 15.575 -2.989 1.00 31.46 98 PHE A N 1
ATOM 774 C CA . PHE A 1 97 ? -18.525 16.612 -3.890 1.00 32.86 98 PHE A CA 1
ATOM 775 C C . PHE A 1 97 ? -18.955 16.259 -5.300 1.00 35.50 98 PHE A C 1
ATOM 776 O O . PHE A 1 97 ? -19.234 15.094 -5.611 1.00 32.73 98 PHE A O 1
ATOM 784 N N . VAL A 1 98 ? -19.046 17.302 -6.134 1.00 36.57 99 VAL A N 1
ATOM 785 C CA . VAL A 1 98 ? -19.352 17.172 -7.553 1.00 33.09 99 VAL A CA 1
ATOM 786 C C . VAL A 1 98 ? -18.050 17.070 -8.336 1.00 39.59 99 VAL A C 1
ATOM 787 O O . VAL A 1 98 ? -17.160 17.918 -8.198 1.00 40.16 99 VAL A O 1
ATOM 791 N N . LEU A 1 99 ? -17.934 16.030 -9.157 1.00 37.02 100 LEU A N 1
ATOM 792 C CA . LEU A 1 99 ? -16.779 15.880 -10.026 1.00 46.75 100 LEU A CA 1
ATOM 793 C C . LEU A 1 99 ? -16.817 16.942 -11.117 1.00 53.39 100 LEU A C 1
ATOM 794 O O . LEU A 1 99 ? -17.883 17.300 -11.627 1.00 46.62 100 LEU A O 1
ATOM 799 N N . GLU A 1 100 ? -15.644 17.464 -11.452 1.00 64.25 101 GLU A N 1
ATOM 800 C CA . GLU A 1 100 ? -15.516 18.420 -12.542 1.00 73.42 101 GLU A CA 1
ATOM 801 C C . GLU A 1 100 ? -15.706 17.695 -13.869 1.00 74.67 101 GLU A C 1
ATOM 802 O O . GLU A 1 100 ? -15.099 16.641 -14.093 1.00 70.34 101 GLU A O 1
ATOM 808 N N . ASP A 1 101 ? -16.562 18.260 -14.727 1.00 77.79 102 ASP A N 1
ATOM 809 C CA . ASP A 1 101 ? -17.068 17.656 -15.976 1.00 84.20 102 ASP A CA 1
ATOM 810 C C . ASP A 1 101 ? -18.243 16.700 -15.692 1.00 85.14 102 ASP A C 1
ATOM 811 O O . ASP A 1 101 ? -19.411 17.085 -15.810 1.00 81.26 102 ASP A O 1
#

Secondary structure (DSSP, 8-state):
--SB-HHHHHHHHTTT--EEETTS-SS--EEEEEPPEEE-TTTGGG-SSS-HHHHHHHHHH-S-EEE--EEEEE-TTS-EEES----HHHHH-S-EEEPP-

B-factor: mean 40.2, std 15.14, range [21.28, 109.31]

Solvent-accessible surface area: 6814 Å² total; per-residue (Å²): 129,119,146,26,63,33,41,86,0,25,93,12,0,120,159,59,90,66,0,4,31,86,40,40,108,87,106,53,35,28,0,38,42,101,110,31,92,108,30,46,99,102,105,1,60,91,21,194,102,35,88,115,80,63,38,129,121,21,74,102,72,95,122,62,14,121,66,91,72,82,48,0,30,79,12,62,95,36,84,87,60,87,36,25,137,26,55,128,85,11,87,132,13,104,23,0,28,11,29,124,159

Foldseek 3Di:
DWQAALVVVVVCQVVQFWKDFVVVPPLPKTKHKDAKDWAALVRLVVDDPDPPVVSVVVNVVVGIHIDHMAMWMCDSVRDIGPHDDADPCRNGGRTMDTDDD

Radius of gyration: 16.87 Å; Cα contacts (8 Å, |Δi|>4): 168; chains: 1; bounding box: 41×36×37 Å

Nearest PDB structures (foldseek):
  8wjd-assembly1_A  TM=1.010E+00  e=2.695E-21  Sphingobacterium thalpophilum
  8wjc-assembly1_A  TM=9.528E-01  e=4.389E-13  metagenome
  8kbj-assembly1_A  TM=9.403E-01  e=1.420E-12  metagenome
  8wje-assembly1_A  TM=7.988E-01  e=2.017E-07  Bacillus phage SPO1
  8sme-assembly1_B-2  TM=8.098E-01  e=6.134E-07  Okubovirus

Sequence (101 aa):
NRKLNFGQAVEALKKGKRVARQGWNGKGMFIFQRPGDELSKTFLPNVKSLPDAVKKFLMDQDRDIEFTPYFCMYSASGDIVNGWLASQTDMQAEDWFVLED